Protein AF-A0A0B6Y8I6-F1 (afdb_monomer)

Structure (mmCIF, N/CA/C/O backbone):
data_AF-A0A0B6Y8I6-F1
#
_entry.id   AF-A0A0B6Y8I6-F1
#
loop_
_atom_site.group_PDB
_atom_site.id
_atom_site.type_symbol
_atom_site.label_atom_id
_atom_site.label_alt_id
_atom_site.label_comp_id
_atom_site.label_asym_id
_atom_site.label_entity_id
_atom_site.label_seq_id
_atom_site.pdbx_PDB_ins_code
_atom_site.Cartn_x
_atom_site.Cartn_y
_atom_site.Cartn_z
_atom_site.occupancy
_atom_site.B_iso_or_equiv
_atom_site.auth_seq_id
_atom_site.auth_comp_id
_atom_site.auth_asym_id
_atom_site.auth_atom_id
_atom_site.pdbx_PDB_model_num
ATOM 1 N N . MET A 1 1 ? -17.018 -12.634 7.434 1.00 43.09 1 MET A N 1
ATOM 2 C CA . MET A 1 1 ? -15.772 -13.261 6.936 1.00 43.09 1 MET A CA 1
ATOM 3 C C . MET A 1 1 ? -14.866 -12.297 6.154 1.00 43.09 1 MET A C 1
ATOM 5 O O . MET A 1 1 ? -13.845 -12.742 5.653 1.00 43.09 1 MET A O 1
ATOM 9 N N . ALA A 1 2 ? -15.136 -10.986 6.142 1.00 45.62 2 ALA A N 1
ATOM 10 C CA . ALA A 1 2 ? -14.130 -10.021 6.584 1.00 45.62 2 ALA A CA 1
ATOM 11 C C . ALA A 1 2 ? -14.305 -9.966 8.106 1.00 45.62 2 ALA A C 1
ATOM 13 O O . ALA A 1 2 ? -15.280 -9.394 8.594 1.00 45.62 2 ALA A O 1
ATOM 14 N N . ASP A 1 3 ? -13.537 -10.777 8.828 1.00 51.69 3 ASP A N 1
ATOM 15 C CA . ASP A 1 3 ? -13.509 -10.677 10.285 1.00 51.69 3 ASP A CA 1
ATOM 16 C C . ASP A 1 3 ? -12.964 -9.292 10.625 1.00 51.69 3 ASP A C 1
ATOM 18 O O . ASP A 1 3 ? -12.011 -8.822 10.007 1.00 51.69 3 ASP A O 1
ATOM 22 N N . GLN A 1 4 ? -13.690 -8.615 11.502 1.00 59.47 4 GLN A N 1
ATOM 23 C CA . GLN A 1 4 ? -13.592 -7.197 11.803 1.00 59.47 4 GLN A CA 1
ATOM 24 C C . GLN A 1 4 ? -12.169 -6.858 12.249 1.00 59.47 4 GLN A C 1
ATOM 26 O O . GLN A 1 4 ? -11.809 -7.121 13.394 1.00 59.47 4 GLN A O 1
ATOM 31 N N . LEU A 1 5 ? -11.367 -6.277 11.351 1.00 72.38 5 LEU A N 1
ATOM 32 C CA . LEU A 1 5 ? -10.163 -5.570 11.771 1.00 72.38 5 LEU A CA 1
ATOM 33 C C . LEU A 1 5 ? -10.605 -4.516 12.788 1.00 72.38 5 LEU A C 1
ATOM 35 O O . LEU A 1 5 ? -11.553 -3.769 12.528 1.00 72.38 5 LEU A O 1
ATOM 39 N N . THR A 1 6 ? -9.980 -4.502 13.961 1.00 82.81 6 THR A N 1
ATOM 40 C CA . THR A 1 6 ? -10.310 -3.509 14.987 1.00 82.81 6 THR A CA 1
ATOM 41 C C . THR A 1 6 ? -9.917 -2.115 14.504 1.00 82.81 6 THR A C 1
ATOM 43 O O . THR A 1 6 ? -9.073 -1.972 13.619 1.00 82.81 6 THR A O 1
ATOM 46 N N . GLU A 1 7 ? -10.499 -1.066 15.088 1.00 82.25 7 GLU A N 1
ATOM 47 C CA . GLU A 1 7 ? -10.089 0.312 14.778 1.00 82.25 7 GLU A CA 1
ATOM 48 C C . GLU A 1 7 ? -8.580 0.521 14.994 1.00 82.25 7 GLU A C 1
ATOM 50 O O . GLU A 1 7 ? -7.950 1.240 14.224 1.00 82.25 7 GLU A O 1
ATOM 55 N N . GLU A 1 8 ? -7.991 -0.173 15.973 1.00 85.19 8 GLU A N 1
ATOM 56 C CA . GLU A 1 8 ? -6.543 -0.192 16.207 1.00 85.19 8 GLU A CA 1
ATOM 57 C C . GLU A 1 8 ? -5.780 -0.845 15.048 1.00 85.19 8 GLU A C 1
ATOM 59 O O . GLU A 1 8 ? -4.860 -0.234 14.516 1.00 85.19 8 GLU A O 1
ATOM 64 N N . GLN A 1 9 ? -6.196 -2.025 14.575 1.00 83.38 9 GLN A N 1
ATOM 65 C CA . GLN A 1 9 ? -5.551 -2.674 13.426 1.00 83.38 9 GLN A CA 1
ATOM 66 C C . GLN A 1 9 ? -5.695 -1.845 12.150 1.00 83.38 9 GLN A C 1
ATOM 68 O O . GLN A 1 9 ? -4.760 -1.741 11.364 1.00 83.38 9 GLN A O 1
ATOM 73 N N . ILE A 1 10 ? -6.862 -1.234 11.935 1.00 85.31 10 ILE A N 1
ATOM 74 C CA . ILE A 1 10 ? -7.088 -0.331 10.804 1.00 85.31 10 ILE A CA 1
ATOM 75 C C . ILE A 1 10 ? -6.150 0.876 10.907 1.00 85.31 10 ILE A C 1
ATOM 77 O O . ILE A 1 10 ? -5.599 1.288 9.889 1.00 85.31 10 ILE A O 1
ATOM 81 N N . ALA A 1 11 ? -5.942 1.427 12.106 1.00 87.19 11 ALA A N 1
ATOM 82 C CA . ALA A 1 11 ? -4.993 2.512 12.327 1.00 87.19 11 ALA A CA 1
ATOM 83 C C . ALA A 1 11 ? -3.549 2.073 12.040 1.00 87.19 11 ALA A C 1
ATOM 85 O O . ALA A 1 11 ? -2.867 2.755 11.278 1.00 87.19 11 ALA A O 1
ATOM 86 N N . GLU A 1 12 ? -3.116 0.909 12.534 1.00 87.50 12 GLU A N 1
ATOM 87 C CA . GLU A 1 12 ? -1.787 0.353 12.240 1.00 87.50 12 GLU A CA 1
ATOM 88 C C . GLU A 1 12 ? -1.589 0.117 10.737 1.00 87.50 12 GLU A C 1
ATOM 90 O O . GLU A 1 12 ? -0.562 0.487 10.165 1.00 87.50 12 GLU A O 1
ATOM 95 N N . PHE A 1 13 ? -2.591 -0.446 10.056 1.00 87.12 13 PHE A N 1
ATOM 96 C CA . PHE A 1 13 ? -2.535 -0.635 8.610 1.00 87.12 13 PHE A CA 1
ATOM 97 C C . PHE A 1 13 ? -2.571 0.679 7.849 1.00 87.12 13 PHE A C 1
ATOM 99 O O . PHE A 1 13 ? -1.971 0.759 6.785 1.00 87.12 13 PHE A O 1
ATOM 106 N N . LYS A 1 14 ? -3.222 1.715 8.374 1.00 87.38 14 LYS A N 1
ATOM 107 C CA . LYS A 1 14 ? -3.220 3.051 7.779 1.00 87.38 14 LYS A CA 1
ATOM 108 C C . LYS A 1 14 ? -1.871 3.743 7.937 1.00 87.38 14 LYS A C 1
ATOM 110 O O . LYS A 1 14 ? 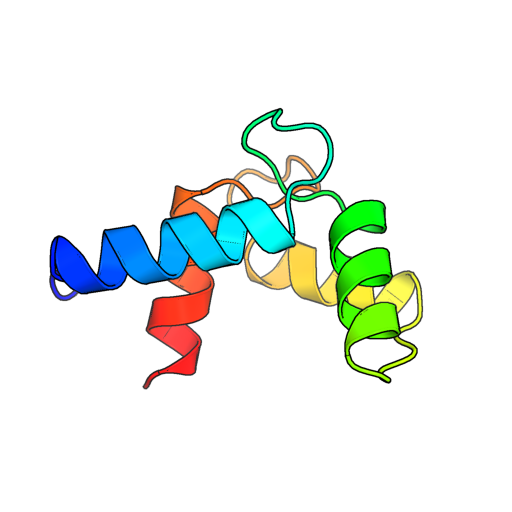-1.410 4.391 6.997 1.00 87.38 14 LYS A O 1
ATOM 115 N N . GLU A 1 15 ? -1.212 3.578 9.079 1.00 88.56 15 GLU A N 1
ATOM 116 C CA . GLU A 1 15 ? 0.165 4.038 9.265 1.00 88.56 15 GLU A CA 1
ATOM 117 C C . GLU A 1 15 ? 1.119 3.287 8.334 1.00 88.56 15 GLU A C 1
ATOM 119 O O . GLU A 1 15 ? 1.921 3.917 7.648 1.00 88.56 15 GLU A O 1
ATOM 124 N N . ALA A 1 16 ? 0.977 1.962 8.225 1.00 87.94 16 ALA A N 1
ATOM 125 C CA . ALA A 1 16 ? 1.735 1.170 7.265 1.00 87.94 16 ALA A CA 1
ATOM 126 C C . ALA A 1 16 ? 1.461 1.623 5.826 1.00 87.94 16 ALA A C 1
ATOM 128 O O . ALA A 1 16 ? 2.406 1.843 5.078 1.00 87.94 16 ALA A O 1
ATOM 129 N N . PHE A 1 17 ? 0.197 1.831 5.454 1.00 87.75 17 PHE A N 1
ATOM 130 C CA . PHE A 1 17 ? -0.205 2.320 4.136 1.00 87.75 17 PHE A CA 1
ATOM 131 C C . PHE A 1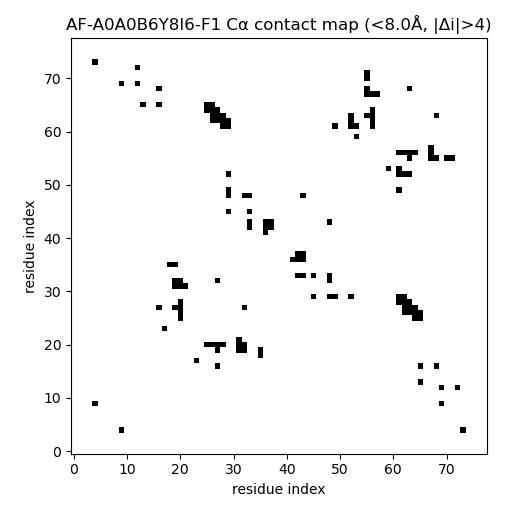 17 ? 0.470 3.653 3.816 1.00 87.75 17 PHE A C 1
ATOM 133 O O . PHE A 1 17 ? 1.071 3.782 2.762 1.00 87.75 17 PHE A O 1
ATOM 140 N N . SER A 1 18 ? 0.504 4.581 4.775 1.00 88.69 18 SER A N 1
ATOM 141 C CA . SER A 1 18 ? 1.190 5.879 4.642 1.00 88.69 18 SER A CA 1
ATOM 142 C C . SER A 1 18 ? 2.717 5.760 4.508 1.00 88.69 18 SER A C 1
ATOM 144 O O . SER A 1 18 ? 3.395 6.714 4.129 1.00 88.69 18 SER A O 1
ATOM 146 N N . LEU A 1 19 ? 3.310 4.612 4.857 1.00 87.38 19 LEU A N 1
ATOM 147 C CA . LEU A 1 19 ? 4.722 4.345 4.569 1.00 87.38 19 LEU A CA 1
ATOM 148 C C . LEU A 1 19 ? 4.930 3.936 3.108 1.00 87.38 19 LEU A C 1
ATOM 150 O O . LEU A 1 19 ? 5.990 4.272 2.564 1.00 87.38 19 LEU A O 1
ATOM 154 N N . PHE A 1 20 ? 3.956 3.233 2.519 1.00 87.00 20 PHE A N 1
ATOM 155 C CA . PHE A 1 20 ? 3.927 2.818 1.115 1.00 87.00 20 PHE A CA 1
ATOM 156 C C . PHE A 1 20 ? 3.531 3.967 0.189 1.00 87.00 20 PHE A C 1
ATOM 158 O O . PHE A 1 20 ? 4.335 4.308 -0.671 1.00 87.00 20 PHE A O 1
ATOM 165 N N . ASP A 1 21 ? 2.373 4.580 0.419 1.00 90.00 21 ASP A N 1
ATOM 166 C CA . ASP A 1 21 ? 1.849 5.750 -0.290 1.00 90.00 21 ASP A CA 1
ATOM 167 C C . ASP A 1 21 ? 2.708 6.986 0.037 1.00 90.00 21 ASP A C 1
ATOM 169 O O . ASP A 1 21 ? 2.698 7.510 1.157 1.00 90.00 21 ASP A O 1
ATOM 173 N N . LYS A 1 22 ? 3.551 7.400 -0.914 1.00 84.50 22 LYS A N 1
ATOM 174 C CA . LYS A 1 22 ? 4.518 8.493 -0.726 1.00 84.50 22 LYS A CA 1
ATOM 175 C C . LYS A 1 22 ? 3.961 9.831 -1.160 1.00 84.50 22 LYS A C 1
ATOM 177 O O . LYS A 1 22 ? 4.407 10.851 -0.624 1.00 84.50 22 LYS A O 1
ATOM 182 N N . ASP A 1 23 ? 3.087 9.837 -2.155 1.00 87.00 23 ASP A N 1
ATOM 183 C CA . ASP A 1 23 ? 2.481 11.059 -2.669 1.00 87.00 23 ASP A CA 1
ATOM 184 C C . ASP A 1 23 ? 1.176 11.430 -1.946 1.00 87.00 23 ASP A C 1
ATOM 186 O O . ASP A 1 23 ? 0.760 12.592 -2.002 1.00 87.00 23 ASP A O 1
ATOM 190 N N . GLY A 1 24 ? 0.629 10.510 -1.150 1.00 85.31 24 GLY A N 1
ATOM 191 C CA . GLY A 1 24 ? -0.563 10.699 -0.338 1.00 85.31 24 GLY A CA 1
ATOM 192 C C . GLY A 1 24 ? -1.839 10.684 -1.170 1.00 85.31 24 GLY A C 1
ATOM 193 O O . GLY A 1 24 ? -2.817 11.324 -0.764 1.00 85.31 24 GLY A O 1
ATOM 194 N N . ASP A 1 25 ? -1.825 10.043 -2.342 1.00 88.25 25 ASP A N 1
ATOM 195 C CA . ASP A 1 25 ? -2.977 9.989 -3.239 1.00 88.25 25 ASP A CA 1
ATOM 196 C C . ASP A 1 25 ? -4.041 8.965 -2.801 1.00 88.25 25 ASP A C 1
ATOM 198 O O . ASP A 1 25 ? -5.178 9.004 -3.283 1.00 88.25 25 ASP A O 1
ATOM 202 N N . GLY A 1 26 ? -3.723 8.142 -1.794 1.00 87.88 26 GLY A N 1
ATOM 203 C CA . GLY A 1 26 ? -4.616 7.132 -1.239 1.00 87.88 26 GLY A CA 1
ATOM 204 C C . GLY A 1 26 ? -4.563 5.791 -1.969 1.00 87.88 26 GLY A C 1
ATOM 205 O O . GLY A 1 26 ? -5.371 4.912 -1.647 1.00 87.88 26 GLY A O 1
ATOM 206 N N . THR A 1 27 ? -3.622 5.624 -2.897 1.00 90.88 27 THR A N 1
ATOM 207 C CA . THR A 1 27 ? -3.355 4.402 -3.656 1.00 90.88 27 THR A CA 1
ATOM 208 C C . THR A 1 27 ? -1.868 4.052 -3.566 1.00 90.88 27 THR A C 1
ATOM 210 O O . THR A 1 27 ? -1.026 4.894 -3.281 1.00 90.88 27 THR A O 1
ATOM 213 N N . ILE A 1 28 ? -1.513 2.778 -3.738 1.00 90.75 28 ILE A N 1
ATOM 214 C CA . ILE A 1 28 ? -0.107 2.359 -3.803 1.00 90.75 28 ILE A CA 1
ATOM 215 C C . ILE A 1 28 ? 0.183 1.883 -5.214 1.00 90.75 28 ILE A C 1
ATOM 217 O O . ILE A 1 28 ? -0.306 0.843 -5.662 1.00 90.75 28 ILE A O 1
ATOM 221 N N . THR A 1 29 ? 1.049 2.612 -5.900 1.00 91.06 29 THR A N 1
ATOM 222 C CA . THR A 1 29 ? 1.530 2.233 -7.227 1.00 91.06 29 THR A CA 1
ATOM 223 C C . THR A 1 29 ? 2.656 1.192 -7.152 1.00 91.06 29 THR A C 1
ATOM 225 O O . THR A 1 29 ? 3.368 1.065 -6.148 1.00 91.06 29 THR A O 1
ATOM 228 N N . THR A 1 30 ? 2.923 0.482 -8.257 1.00 90.38 30 THR A N 1
ATOM 229 C CA . THR A 1 30 ? 4.089 -0.430 -8.374 1.00 90.38 30 THR A CA 1
ATOM 230 C C . THR A 1 30 ? 5.406 0.252 -7.995 1.00 90.38 30 THR A C 1
ATOM 232 O O . THR A 1 30 ? 6.296 -0.359 -7.396 1.00 90.38 30 THR A O 1
ATOM 235 N N . LYS A 1 31 ? 5.539 1.542 -8.318 1.00 89.88 31 LYS A N 1
ATOM 236 C CA . LYS A 1 31 ? 6.736 2.346 -8.043 1.00 89.88 31 LYS A CA 1
ATOM 237 C C . LYS A 1 31 ? 6.932 2.585 -6.553 1.00 89.88 31 LYS A C 1
ATOM 239 O O . LYS A 1 31 ? 8.063 2.501 -6.064 1.00 89.88 31 LYS A O 1
ATOM 244 N N . GLU A 1 32 ? 5.855 2.880 -5.846 1.00 91.75 32 GLU A N 1
ATOM 245 C CA . GLU A 1 32 ? 5.855 3.133 -4.408 1.00 91.75 32 GLU A CA 1
ATOM 246 C C . GLU A 1 32 ? 6.104 1.858 -3.620 1.00 91.75 32 GLU A C 1
ATOM 248 O O . GLU A 1 32 ? 7.028 1.815 -2.800 1.00 91.75 32 GLU A O 1
ATOM 253 N N . LEU A 1 33 ? 5.400 0.781 -3.980 1.00 89.12 33 LEU A N 1
ATOM 254 C CA . LEU A 1 33 ? 5.638 -0.549 -3.434 1.00 89.12 33 LEU A CA 1
ATOM 255 C C . LEU A 1 33 ? 7.110 -0.951 -3.604 1.00 89.12 33 LEU A C 1
ATOM 257 O O . LEU A 1 33 ? 7.784 -1.304 -2.635 1.00 89.12 33 LEU A O 1
ATOM 261 N N . GLY A 1 34 ? 7.653 -0.807 -4.815 1.00 90.19 34 GLY A N 1
ATOM 262 C CA . GLY A 1 34 ? 9.053 -1.113 -5.097 1.00 90.19 34 GLY A CA 1
ATOM 263 C C . GLY A 1 34 ? 10.037 -0.238 -4.325 1.00 90.19 34 GLY A C 1
ATOM 264 O O . GLY A 1 34 ? 11.104 -0.708 -3.930 1.00 90.19 34 GLY A O 1
ATOM 265 N N . THR A 1 35 ? 9.701 1.031 -4.091 1.00 90.00 35 THR A N 1
ATOM 266 C CA . THR A 1 35 ? 10.538 1.944 -3.305 1.00 90.00 35 THR A CA 1
ATOM 267 C C . THR A 1 35 ? 10.622 1.491 -1.855 1.00 90.00 35 THR A C 1
ATOM 269 O O . THR A 1 35 ? 11.728 1.386 -1.323 1.00 90.00 35 THR A O 1
ATOM 272 N N . VAL A 1 36 ? 9.492 1.135 -1.243 1.00 87.62 36 VAL A N 1
ATOM 273 C CA . VAL A 1 36 ? 9.473 0.640 0.138 1.00 87.62 36 VAL A CA 1
ATOM 274 C C . VAL A 1 36 ? 10.131 -0.726 0.269 1.00 87.62 36 VAL A C 1
ATOM 276 O O . VAL A 1 36 ? 10.937 -0.916 1.178 1.00 87.62 36 VAL A O 1
ATOM 279 N N . MET A 1 37 ? 9.874 -1.661 -0.648 1.00 87.50 37 MET A N 1
ATOM 280 C CA . MET A 1 37 ? 10.520 -2.978 -0.613 1.00 87.50 37 MET A CA 1
ATOM 281 C C . MET A 1 37 ? 12.048 -2.853 -0.682 1.00 87.50 37 MET A C 1
ATOM 283 O O . MET A 1 37 ? 12.746 -3.489 0.108 1.00 87.50 37 MET A O 1
ATOM 287 N N . ARG A 1 38 ? 12.565 -1.937 -1.514 1.00 88.62 38 ARG A N 1
ATOM 288 C CA . ARG A 1 38 ? 13.998 -1.592 -1.551 1.00 88.62 38 ARG A CA 1
ATOM 289 C C . ARG A 1 38 ? 14.499 -0.965 -0.257 1.00 88.62 38 ARG A C 1
ATOM 291 O O . ARG A 1 38 ? 15.594 -1.302 0.185 1.00 88.62 38 ARG A O 1
ATOM 298 N N . SER A 1 39 ? 13.711 -0.108 0.389 1.00 85.19 39 SER A N 1
ATOM 299 C CA . SER A 1 39 ? 14.050 0.431 1.714 1.00 85.19 39 SER A CA 1
ATOM 300 C C . SER A 1 39 ? 14.092 -0.640 2.811 1.00 85.19 39 SER A C 1
ATOM 302 O O . SER A 1 39 ? 14.869 -0.502 3.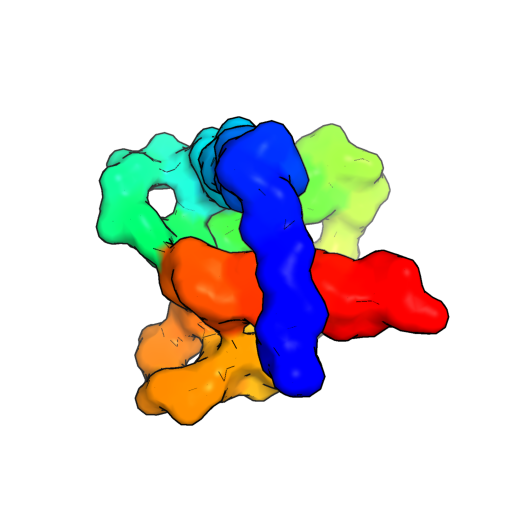752 1.00 85.19 39 SER A O 1
ATOM 304 N N . LEU A 1 40 ? 13.322 -1.723 2.673 1.00 83.06 40 LEU A N 1
ATOM 305 C CA . LEU A 1 40 ? 13.362 -2.896 3.556 1.00 83.06 40 LEU A CA 1
ATOM 306 C C . LEU A 1 40 ? 14.490 -3.886 3.199 1.00 83.06 40 LEU A C 1
ATOM 308 O O . LEU A 1 40 ? 14.612 -4.935 3.828 1.00 83.06 40 LEU A O 1
ATOM 312 N N . GLY A 1 41 ? 15.326 -3.562 2.206 1.00 87.81 41 GLY A N 1
ATOM 313 C CA . GLY A 1 41 ? 16.437 -4.401 1.753 1.00 87.81 41 GLY A CA 1
ATOM 314 C C . GLY A 1 41 ? 16.042 -5.503 0.766 1.00 87.81 41 GLY A C 1
ATOM 315 O O . GLY A 1 41 ? 16.863 -6.370 0.470 1.00 87.81 41 GLY A O 1
ATOM 316 N N . GLN A 1 42 ? 14.808 -5.488 0.253 1.00 86.94 42 GLN A N 1
ATOM 317 C CA . GLN A 1 42 ? 14.363 -6.382 -0.815 1.00 86.94 42 GLN A CA 1
ATOM 318 C C . GLN A 1 42 ? 14.483 -5.700 -2.179 1.00 86.94 42 GLN A C 1
ATOM 320 O O . GLN A 1 42 ? 14.078 -4.558 -2.349 1.00 86.94 42 GLN A O 1
ATOM 325 N N . ASN A 1 43 ? 14.951 -6.419 -3.196 1.00 89.62 43 ASN A N 1
ATOM 326 C CA . ASN A 1 43 ? 15.039 -5.894 -4.560 1.00 89.62 43 ASN A CA 1
ATOM 327 C C . ASN A 1 43 ? 14.100 -6.666 -5.496 1.00 89.62 43 ASN A C 1
ATOM 329 O O . ASN A 1 43 ? 14.589 -7.451 -6.309 1.00 89.62 43 ASN A O 1
ATOM 333 N N . PRO A 1 44 ? 12.774 -6.467 -5.386 1.00 88.88 44 PRO A N 1
ATOM 334 C CA . PRO A 1 44 ? 11.834 -7.077 -6.312 1.00 88.88 44 PRO A CA 1
ATOM 335 C C . PRO A 1 44 ? 11.982 -6.461 -7.706 1.00 88.88 44 PRO A C 1
ATOM 337 O O . PRO A 1 44 ? 12.310 -5.276 -7.868 1.00 88.88 44 PRO A O 1
ATOM 340 N N . THR A 1 45 ? 11.734 -7.281 -8.717 1.00 91.88 45 THR A N 1
ATOM 341 C CA . THR A 1 45 ? 11.635 -6.852 -10.113 1.00 91.88 45 THR A CA 1
ATOM 342 C C . THR A 1 45 ? 10.291 -6.178 -10.389 1.00 91.88 45 THR A C 1
ATOM 344 O O . THR A 1 45 ? 9.328 -6.349 -9.647 1.00 91.88 45 THR A O 1
ATOM 347 N N . GLU A 1 46 ? 10.201 -5.409 -11.477 1.00 88.88 46 GLU A N 1
ATOM 348 C CA . GLU A 1 46 ? 8.937 -4.771 -11.878 1.00 88.88 46 GLU A CA 1
ATOM 349 C C . GLU A 1 46 ? 7.828 -5.803 -12.139 1.00 88.88 46 GLU A C 1
ATOM 351 O O . GLU A 1 46 ? 6.682 -5.565 -11.780 1.00 88.88 46 GLU A O 1
ATOM 356 N N . ALA A 1 47 ? 8.187 -6.976 -12.672 1.00 91.06 47 ALA A N 1
ATOM 357 C CA . ALA A 1 47 ? 7.257 -8.084 -12.868 1.00 91.06 47 ALA A CA 1
ATOM 358 C C . ALA A 1 47 ? 6.723 -8.633 -11.537 1.00 91.06 47 AL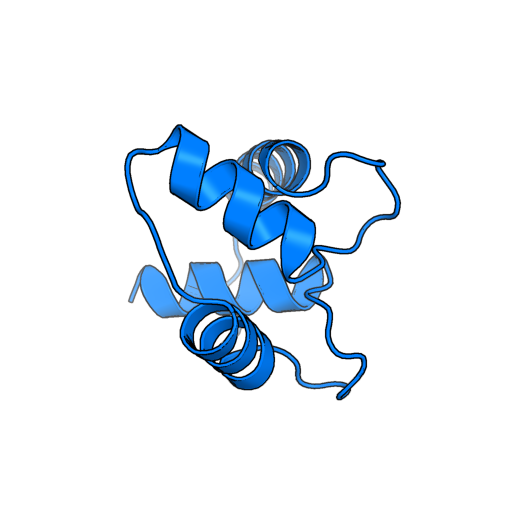A A C 1
ATOM 360 O O . ALA A 1 47 ? 5.519 -8.792 -11.396 1.00 91.06 47 ALA A O 1
ATOM 361 N N . GLU A 1 48 ? 7.590 -8.850 -10.541 1.00 90.75 48 GLU A N 1
ATOM 362 C CA . GLU A 1 48 ? 7.157 -9.301 -9.210 1.00 90.75 48 GLU A CA 1
ATOM 363 C C . GLU A 1 48 ? 6.268 -8.266 -8.518 1.00 90.75 48 GLU A C 1
ATOM 365 O O . GLU A 1 48 ? 5.274 -8.626 -7.900 1.00 90.75 48 GLU A O 1
ATOM 370 N N . LEU A 1 49 ? 6.596 -6.976 -8.642 1.00 89.75 49 LEU A N 1
ATOM 371 C CA . LEU A 1 49 ? 5.761 -5.899 -8.109 1.00 89.75 49 LEU A CA 1
ATOM 372 C C . LEU A 1 49 ? 4.390 -5.880 -8.781 1.00 89.75 49 LEU A C 1
ATOM 374 O O . LEU A 1 49 ? 3.380 -5.748 -8.098 1.00 89.75 49 LEU A O 1
ATOM 378 N N . GLN A 1 50 ? 4.355 -6.027 -10.104 1.00 89.69 50 GLN A N 1
ATOM 379 C CA . GLN A 1 50 ? 3.110 -6.068 -10.855 1.00 89.69 50 GLN A CA 1
ATOM 380 C C . GLN A 1 50 ? 2.275 -7.297 -10.489 1.00 89.69 50 GLN A C 1
ATOM 382 O O . GLN A 1 50 ? 1.073 -7.157 -10.294 1.00 89.69 50 GLN A O 1
ATOM 387 N N . ASP A 1 51 ? 2.891 -8.473 -10.344 1.00 90.00 51 ASP A N 1
ATOM 388 C CA . ASP A 1 51 ? 2.202 -9.687 -9.899 1.00 90.00 51 ASP A CA 1
ATOM 389 C C . ASP A 1 51 ? 1.620 -9.504 -8.492 1.00 90.00 51 ASP A C 1
ATOM 391 O O . ASP A 1 51 ? 0.451 -9.810 -8.275 1.00 90.00 51 ASP A O 1
ATOM 395 N N . MET A 1 52 ? 2.379 -8.912 -7.563 1.00 87.06 52 MET A N 1
ATOM 396 C CA . MET A 1 52 ? 1.895 -8.616 -6.209 1.00 87.06 52 MET A CA 1
ATOM 397 C C . MET A 1 52 ? 0.694 -7.667 -6.195 1.00 87.06 52 MET A C 1
ATOM 399 O O . MET A 1 52 ? -0.195 -7.840 -5.361 1.00 87.06 52 MET A O 1
ATOM 403 N N . ILE A 1 53 ? 0.676 -6.662 -7.078 1.00 88.88 53 ILE A N 1
ATOM 404 C CA . ILE A 1 53 ? -0.481 -5.773 -7.234 1.0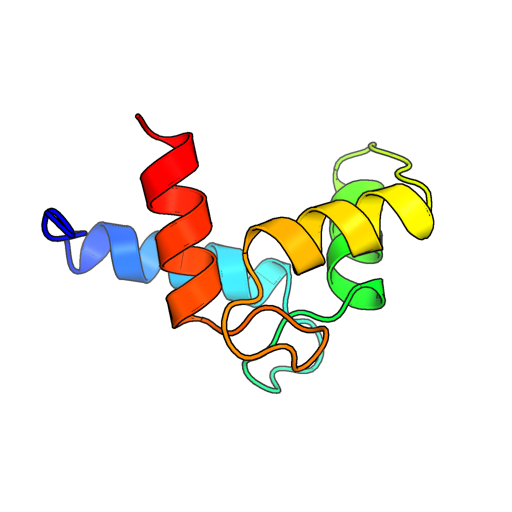0 88.88 53 ILE A CA 1
ATOM 405 C C . ILE A 1 53 ? -1.646 -6.549 -7.838 1.00 88.88 53 ILE A C 1
ATOM 407 O O . ILE A 1 53 ? -2.710 -6.589 -7.236 1.00 88.88 53 ILE A O 1
ATOM 411 N N . ASN A 1 54 ? -1.432 -7.250 -8.950 1.00 89.12 54 ASN A N 1
ATOM 412 C CA . ASN A 1 54 ? -2.473 -8.012 -9.645 1.00 89.12 54 ASN A CA 1
ATOM 413 C C . ASN A 1 54 ? -3.142 -9.083 -8.759 1.00 89.12 54 ASN A C 1
ATOM 415 O O . ASN A 1 54 ? -4.280 -9.469 -9.011 1.00 89.12 54 ASN A O 1
ATOM 419 N N . GLU A 1 55 ? -2.452 -9.605 -7.739 1.00 86.88 55 GLU A N 1
ATOM 420 C CA . GLU A 1 55 ? -3.030 -10.559 -6.784 1.00 86.88 55 GLU A CA 1
ATOM 421 C C . GLU A 1 55 ? -4.117 -9.951 -5.879 1.00 86.88 55 GLU A C 1
ATOM 423 O O . GLU A 1 55 ? -4.940 -10.690 -5.319 1.00 86.88 55 GLU A O 1
ATOM 428 N N . VAL A 1 56 ? -4.109 -8.628 -5.693 1.00 84.38 56 VAL A N 1
ATOM 429 C CA . VAL A 1 56 ? -4.983 -7.917 -4.744 1.00 84.38 56 VAL A CA 1
ATOM 430 C C . VAL A 1 56 ? -5.825 -6.817 -5.380 1.00 84.38 56 VAL A C 1
ATOM 432 O O . VAL A 1 56 ? -6.854 -6.476 -4.802 1.00 84.38 56 VAL A O 1
ATOM 435 N N . ASP A 1 57 ? -5.405 -6.339 -6.548 1.00 89.44 57 ASP A N 1
ATOM 436 C CA . ASP A 1 57 ? -6.094 -5.405 -7.433 1.00 89.44 57 ASP A CA 1
ATOM 437 C C . ASP A 1 57 ? -7.369 -6.067 -7.976 1.00 89.44 57 ASP A C 1
ATOM 439 O O . ASP A 1 57 ? -7.358 -6.878 -8.910 1.00 89.44 57 ASP A O 1
ATOM 443 N N . ALA A 1 58 ? -8.481 -5.799 -7.300 1.00 84.25 58 ALA A N 1
ATOM 444 C CA . ALA A 1 58 ? -9.777 -6.381 -7.609 1.00 84.25 58 ALA A CA 1
ATOM 445 C C . ALA A 1 58 ? -10.542 -5.544 -8.639 1.00 84.25 58 ALA A C 1
ATOM 447 O O . ALA A 1 58 ? -11.425 -6.080 -9.321 1.00 84.25 58 ALA A O 1
ATOM 448 N N . ASP A 1 59 ? -10.240 -4.249 -8.726 1.00 86.31 59 ASP A N 1
ATOM 449 C CA . ASP A 1 59 ? -10.870 -3.324 -9.664 1.00 86.31 59 ASP A CA 1
ATOM 450 C C . ASP A 1 59 ? -10.118 -3.217 -11.009 1.00 86.31 59 ASP A C 1
ATOM 452 O O . ASP A 1 59 ? -10.701 -2.779 -12.007 1.00 86.31 59 ASP A O 1
ATOM 456 N N . GLY A 1 60 ? -8.885 -3.723 -11.072 1.00 86.00 60 GLY A N 1
ATOM 457 C CA . GLY A 1 60 ? -8.024 -3.743 -12.248 1.00 86.00 60 GLY A CA 1
ATOM 458 C C . GLY A 1 60 ? -7.410 -2.381 -12.567 1.00 86.00 60 GLY A C 1
ATOM 459 O O . GLY A 1 60 ? -7.108 -2.120 -13.739 1.00 86.00 60 GLY A O 1
ATOM 460 N N . ASN A 1 61 ? -7.290 -1.487 -11.581 1.00 87.00 61 ASN A N 1
ATOM 461 C CA . ASN A 1 61 ? -6.765 -0.138 -11.774 1.00 87.00 61 ASN A CA 1
ATOM 462 C C . ASN A 1 61 ? -5.222 -0.095 -11.842 1.00 87.00 61 ASN A C 1
ATOM 464 O O . ASN A 1 61 ? -4.652 0.917 -12.264 1.00 87.00 61 ASN A O 1
ATOM 468 N N . GLY A 1 62 ? -4.546 -1.205 -11.523 1.00 87.62 62 GLY A N 1
ATOM 469 C CA . GLY A 1 62 ? -3.090 -1.337 -11.535 1.00 87.62 62 GLY A CA 1
ATOM 470 C C . GLY A 1 62 ? -2.393 -0.691 -10.334 1.00 87.62 62 GLY A C 1
ATOM 471 O O . GLY A 1 62 ? -1.175 -0.477 -10.370 1.00 87.62 62 GLY A O 1
ATOM 472 N N . THR A 1 63 ? -3.147 -0.378 -9.286 1.00 90.50 63 THR A N 1
ATOM 473 C CA . THR A 1 63 ? -2.705 0.170 -8.001 1.00 90.50 63 THR A CA 1
ATOM 474 C C . THR A 1 63 ? -3.369 -0.600 -6.859 1.00 90.50 63 THR A C 1
ATOM 476 O O . THR A 1 63 ? -4.180 -1.485 -7.096 1.00 90.50 63 THR A O 1
ATOM 479 N N . ILE A 1 64 ? -2.957 -0.345 -5.617 1.00 90.62 64 ILE A N 1
ATOM 480 C CA . ILE A 1 64 ? -3.594 -0.943 -4.439 1.00 90.62 64 ILE A CA 1
ATOM 481 C C . ILE A 1 64 ? -4.277 0.162 -3.648 1.00 90.62 64 ILE A C 1
ATOM 483 O O . ILE A 1 64 ? -3.601 0.995 -3.038 1.00 90.62 64 ILE A O 1
ATOM 487 N N . ASP A 1 65 ? -5.599 0.119 -3.581 1.00 90.94 65 ASP A N 1
ATOM 488 C CA . ASP A 1 65 ? -6.360 1.034 -2.741 1.00 90.94 65 ASP A CA 1
ATOM 489 C C . ASP A 1 65 ? -6.298 0.618 -1.266 1.00 90.94 65 ASP A C 1
ATOM 491 O O . ASP A 1 65 ? -6.065 -0.543 -0.911 1.00 90.94 65 ASP A O 1
ATOM 495 N N . PHE A 1 66 ? -6.603 1.547 -0.357 1.00 87.25 66 PHE A N 1
ATOM 496 C CA . PHE A 1 66 ? -6.663 1.238 1.076 1.00 87.25 66 PHE A CA 1
ATOM 497 C C . PHE A 1 66 ? -7.534 0.001 1.427 1.00 87.25 66 PHE A C 1
ATOM 499 O O . PHE A 1 66 ? -7.081 -0.838 2.212 1.00 87.25 66 PHE A O 1
ATOM 506 N N . PRO A 1 67 ? -8.743 -0.202 0.856 1.00 87.25 67 PRO A N 1
ATOM 507 C CA . PRO A 1 67 ? -9.542 -1.407 1.108 1.00 87.25 67 PRO A CA 1
ATOM 508 C C . PRO A 1 67 ? -8.896 -2.706 0.594 1.00 87.25 67 PRO A C 1
ATOM 510 O O . PRO A 1 67 ? -9.030 -3.764 1.222 1.00 87.25 67 PRO A O 1
ATOM 513 N N . GLU A 1 68 ? -8.185 -2.643 -0.531 1.00 89.00 68 GLU A N 1
ATOM 514 C CA . GLU A 1 68 ? -7.480 -3.783 -1.127 1.00 89.00 68 GLU A CA 1
ATOM 515 C C . GLU A 1 68 ? -6.244 -4.143 -0.304 1.00 89.00 68 GLU A C 1
ATOM 517 O O . GLU A 1 68 ? -6.016 -5.314 0.005 1.00 89.00 68 GLU A O 1
ATOM 522 N N . PHE A 1 69 ? -5.520 -3.132 0.180 1.00 87.12 69 PHE A N 1
ATOM 523 C CA . PHE A 1 69 ? -4.408 -3.293 1.111 1.00 87.12 69 PHE A CA 1
ATOM 524 C C . PHE A 1 69 ? -4.845 -3.957 2.423 1.00 87.12 69 PHE A C 1
ATOM 526 O O . PHE A 1 69 ? -4.195 -4.891 2.898 1.00 87.12 69 PHE A O 1
ATOM 533 N N . LEU A 1 70 ? -5.981 -3.540 2.997 1.00 86.25 70 LEU A N 1
ATOM 534 C CA . LEU A 1 70 ? -6.549 -4.196 4.181 1.00 86.25 70 LEU A CA 1
ATOM 535 C C . LEU A 1 70 ? -6.888 -5.663 3.901 1.00 86.25 70 LEU A C 1
ATOM 537 O O . LEU A 1 70 ? -6.613 -6.533 4.728 1.00 86.25 70 LEU A O 1
ATOM 541 N N . THR A 1 71 ? -7.448 -5.954 2.725 1.00 83.56 71 THR A N 1
ATOM 542 C CA . THR A 1 71 ? -7.769 -7.324 2.304 1.00 83.56 71 THR A CA 1
ATOM 543 C C . THR A 1 71 ? -6.504 -8.171 2.135 1.00 83.56 71 THR A C 1
ATOM 545 O O . THR A 1 71 ? -6.477 -9.325 2.576 1.00 83.56 71 THR A O 1
ATOM 548 N N . MET A 1 72 ? -5.439 -7.601 1.564 1.00 83.56 72 MET A N 1
ATOM 549 C CA . MET A 1 72 ? -4.119 -8.227 1.454 1.00 83.56 72 MET A CA 1
ATOM 550 C C . MET A 1 72 ? -3.555 -8.568 2.837 1.00 83.56 72 MET A C 1
ATOM 552 O O . MET A 1 72 ? -3.188 -9.717 3.093 1.00 83.56 72 MET A O 1
ATOM 556 N N . MET A 1 73 ? -3.504 -7.586 3.739 1.00 82.56 73 MET A N 1
ATOM 557 C CA . MET A 1 73 ? -2.942 -7.747 5.080 1.00 82.56 73 MET A CA 1
ATOM 558 C C . MET A 1 73 ? -3.741 -8.749 5.918 1.00 82.56 73 MET A C 1
ATOM 560 O O . MET A 1 73 ? -3.161 -9.634 6.549 1.00 82.56 73 MET A O 1
ATOM 564 N N . ALA A 1 74 ? -5.074 -8.690 5.848 1.00 80.38 74 ALA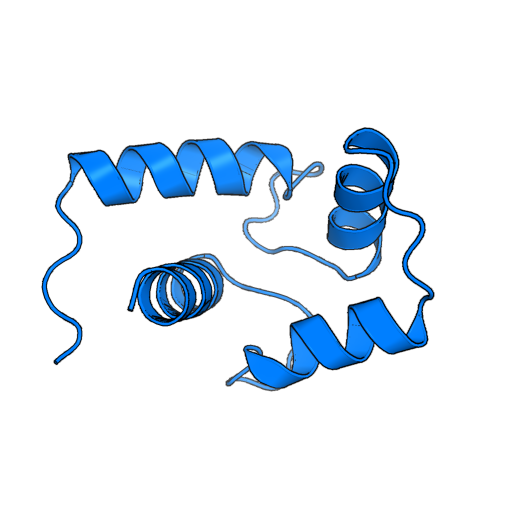 A N 1
ATOM 565 C CA . ALA A 1 74 ? -5.954 -9.642 6.518 1.00 80.38 74 ALA A CA 1
ATOM 566 C C . ALA A 1 74 ? -5.779 -11.078 5.995 1.00 80.38 74 ALA A C 1
ATOM 568 O O . ALA A 1 74 ? -5.890 -12.031 6.767 1.00 80.38 74 ALA A O 1
ATOM 569 N N . ARG A 1 75 ? -5.486 -11.258 4.697 1.00 76.69 75 ARG A N 1
ATOM 570 C CA . ARG A 1 75 ? -5.153 -12.574 4.123 1.00 76.69 75 ARG A CA 1
ATOM 571 C C . ARG A 1 75 ? -3.786 -13.079 4.573 1.00 76.69 75 ARG A C 1
ATOM 573 O O . ARG A 1 75 ? -3.661 -14.269 4.828 1.00 76.69 75 ARG A O 1
A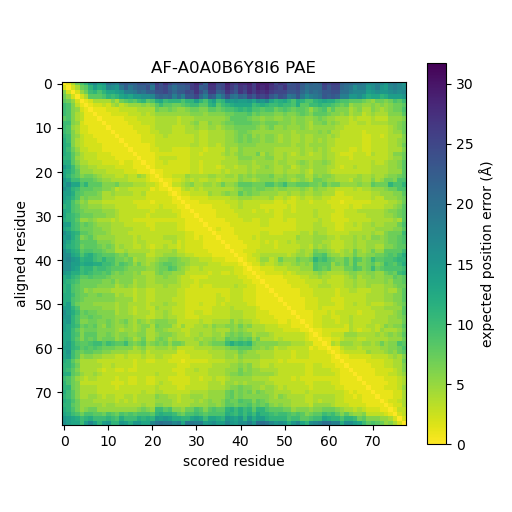TOM 580 N N . LYS A 1 76 ? -2.787 -12.200 4.683 1.00 68.19 76 LYS A N 1
ATOM 581 C CA . LYS A 1 76 ? -1.414 -12.558 5.082 1.00 68.19 76 LYS A CA 1
ATOM 582 C C . LYS A 1 76 ? -1.262 -12.894 6.571 1.00 68.19 76 LYS A C 1
ATOM 584 O 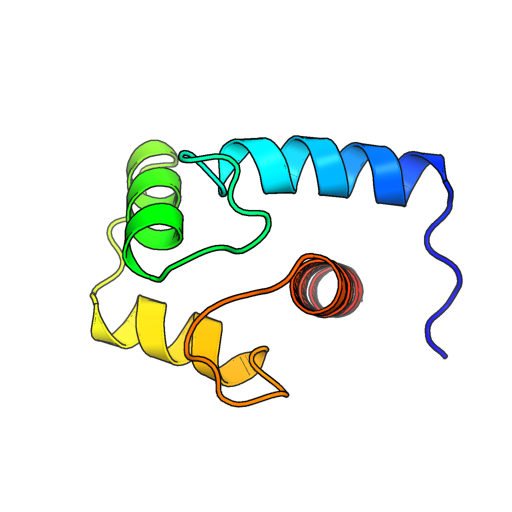O . LYS A 1 76 ? -0.297 -13.554 6.937 1.00 68.19 76 LYS A O 1
ATOM 589 N N . MET A 1 77 ? -2.189 -12.434 7.414 1.00 64.12 77 MET A N 1
ATOM 590 C CA . MET A 1 77 ? -2.243 -12.740 8.852 1.00 64.12 77 MET A CA 1
ATOM 591 C C . MET A 1 77 ? -2.982 -14.049 9.200 1.00 64.12 77 MET A C 1
ATOM 593 O O . MET A 1 77 ? -3.063 -14.394 10.380 1.00 64.12 77 MET A O 1
ATOM 597 N N . LYS A 1 78 ? -3.529 -14.767 8.211 1.00 50.19 78 LYS A N 1
ATOM 598 C CA . LYS A 1 78 ? -4.126 -16.104 8.375 1.00 50.19 78 LYS A CA 1
ATOM 599 C C . LYS A 1 78 ? -3.121 -17.202 8.054 1.00 50.19 78 LYS A C 1
ATOM 601 O O . LYS A 1 78 ? -3.182 -18.238 8.750 1.00 50.19 78 LYS A O 1
#

pLDDT: mean 84.32, std 10.2, range [43.09, 91.88]

Radius of gyration: 12.31 Å; Cα contacts (8 Å, |Δi|>4): 70; chains: 1; bounding box: 32×27×29 Å

Solvent-accessible surface area (backbone atoms only — not comparable to full-atom values): 4597 Å² total; per-residue (Å²): 128,83,71,78,72,46,74,66,53,51,48,53,50,46,56,52,45,56,66,35,24,80,86,68,82,64,45,32,41,53,66,33,49,51,51,43,40,43,75,72,74,38,85,78,50,73,66,56,39,46,51,61,38,60,74,48,32,83,87,69,80,74,35,36,41,62,72,36,48,51,52,48,52,61,58,74,75,107

Organism: NCB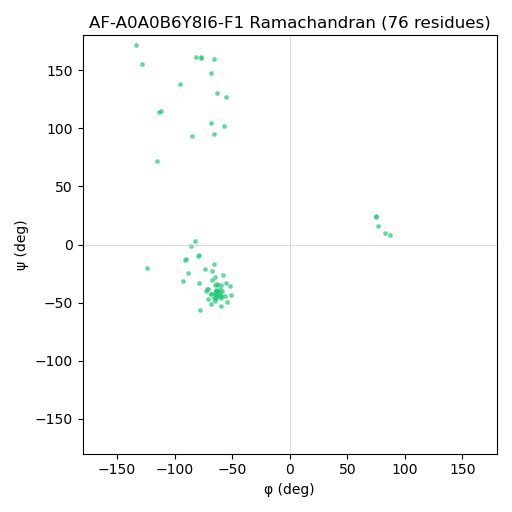I:txid1028688

Foldseek 3Di:
DPPDDDPVNLVVLVVVVCQQPPVPPQWHALVSNQVVCVVVVHHDDSVRSQVVCVVQVPVPPRIAGSVSSSVVVSVVVD

Secondary structure (DSSP, 8-state):
------HHHHHHHHHHHHHH-SS-SSEEEHHHHHHHHHHTT----HHHHHHHHHTT-SS-SSEEEHHHHHHHHHHHT-

Sequence (78 aa):
MADQLTEEQIAEFKEAFSLFDKDGDGTITTKELGTVMRSLGQNPTEAELQDMINEVDADGNGTIDFPEFLTMMARKMK

Nearest PDB structures (foldseek):
  7cqv-assembly1_E  TM=9.320E-01  e=4.796E-12  Drosophila melanogaster
  1n0y-assembly1_A  TM=9.160E-01  e=6.612E-12  Paramecium tetraurelia
  1j7o-assembly1_A  TM=9.415E-01  e=1.340E-11  Homo sapiens
  1cdm-assembly1_A  TM=9.771E-01  e=1.352E-10  Bos taurus
  6u3a-assembly1_A  TM=8.778E-01  e=2.388E-11  Homo sapiens

InterPro domains:
  IPR002048 EF-hand domain [PF13499] (12-73)
  IPR002048 EF-hand domain [PS50222] (8-43)
  IPR002048 EF-hand domain [PS50222] (44-78)
  IPR002048 EF-hand domain [SM00054] (12-40)
  IPR002048 EF-hand domain [SM00054] (48-76)
  IPR002048 EF-hand domain [cd00051] (12-74)
  IPR011992 EF-hand domain pair [SSF47473] (1-77)
  IPR018247 EF-Hand 1, calcium-binding site [PS00018] (21-33)
  IPR018247 EF-Hand 1, calcium-binding site [PS00018] (57-69)
  IPR050230 Calmodulin/Myosin light chain/Troponin C-like [PTHR23048] (2-78)

Mean predicted aligned error: 5.42 Å